Protein AF-A0A4Y3IR30-F1 (afdb_monomer_lite)

pLDDT: mean 90.64, std 13.37, range [33.16, 98.25]

Organism: NCBI:txid1219078

Secondary structure (DSSP, 8-state):
-PPPB-HHHHHHHHHTT----SHHHHHHHHHHHHIIIIIIHHHHHHHHS--TTHHHHHHHHHHHHHHHHHHHHHHTTSHHHHHHHHHHHHHB-SSHHHHHHHHHHHHHHHGGGG--

Foldseek 3Di:
DQAADALVVVLVCLVVVHDDPDPLLNVLSVLLNCLCPVADVVLVVLVPDDDPPSVVVNVVRVVVNVVSLVVLLVSLLDVVNLVSLVVVLVNHDDDPSSVVSVVSSVVSVVVVVVPD

Radius of gyration: 15.04 Å; chains: 1; bounding box: 38×39×37 Å

Sequence (116 aa):
MIKPISIQTYLKSYQQGNSVNSEEEREIAEVIYIWYTEGFSILQNLKSIEISNKEKYLEVQENLVKKYDFTILSLLANKVYQNAFKNILSMLIEDEVKSHLSKLLLLSYSSKNQLQ

Structure (mmCIF, N/CA/C/O backbone):
data_AF-A0A4Y3IR30-F1
#
_entry.id   AF-A0A4Y3IR30-F1
#
loop_
_atom_site.group_PDB
_atom_site.id
_atom_site.type_symbol
_atom_site.label_atom_id
_atom_site.label_alt_id
_atom_site.label_comp_id
_atom_site.label_asym_id
_atom_site.label_entity_id
_atom_site.label_seq_id
_atom_site.pdbx_PDB_ins_code
_atom_site.Cartn_x
_atom_site.Cartn_y
_atom_site.Cartn_z
_atom_site.occupancy
_atom_site.B_iso_or_equiv
_atom_site.auth_seq_id
_atom_site.auth_comp_id
_atom_site.auth_asym_id
_atom_site.auth_atom_id
_atom_site.pdbx_PDB_model_num
ATOM 1 N N . MET A 1 1 ? 19.858 15.908 -6.864 1.00 52.59 1 MET A N 1
ATOM 2 C CA . MET A 1 1 ? 19.124 15.025 -5.931 1.00 52.59 1 MET A CA 1
ATOM 3 C C . MET A 1 1 ? 17.701 15.543 -5.828 1.00 52.59 1 MET A C 1
ATOM 5 O O . MET A 1 1 ? 17.537 16.709 -5.491 1.00 52.59 1 MET A O 1
ATOM 9 N N . ILE A 1 2 ? 16.699 14.736 -6.180 1.00 70.19 2 ILE A N 1
ATOM 10 C CA . ILE A 1 2 ? 15.289 15.097 -5.963 1.00 70.19 2 ILE A CA 1
ATOM 11 C C . ILE A 1 2 ? 15.029 14.981 -4.457 1.00 70.19 2 ILE A C 1
ATOM 13 O O . ILE A 1 2 ? 15.436 14.000 -3.836 1.00 70.19 2 ILE A O 1
ATOM 17 N N . LYS A 1 3 ? 14.431 16.009 -3.851 1.00 84.38 3 LYS A N 1
ATOM 18 C CA . LYS A 1 3 ? 14.102 15.998 -2.423 1.00 84.38 3 LYS A CA 1
ATOM 19 C C . LYS A 1 3 ? 12.931 15.028 -2.195 1.00 84.38 3 LYS A C 1
ATOM 21 O O . LYS A 1 3 ? 11.952 15.152 -2.928 1.00 84.38 3 LYS A O 1
ATOM 26 N N . PRO A 1 4 ? 12.998 14.109 -1.213 1.00 91.12 4 PRO A N 1
ATOM 27 C CA . PRO A 1 4 ? 11.877 13.229 -0.904 1.00 91.12 4 PRO A CA 1
ATOM 28 C C . PRO A 1 4 ? 10.610 14.022 -0.563 1.00 91.12 4 PRO A C 1
ATOM 30 O O . PRO A 1 4 ? 10.686 15.067 0.091 1.00 91.12 4 PRO A O 1
ATOM 33 N N . ILE A 1 5 ? 9.457 13.526 -1.004 1.00 93.94 5 ILE A N 1
ATOM 34 C CA . ILE A 1 5 ? 8.143 14.164 -0.858 1.00 93.94 5 ILE A CA 1
ATOM 35 C C . ILE A 1 5 ? 7.165 13.251 -0.116 1.00 93.94 5 ILE A C 1
ATOM 37 O O . ILE A 1 5 ? 7.386 12.050 0.004 1.00 93.94 5 ILE A O 1
ATOM 41 N N . SER A 1 6 ? 6.068 13.809 0.395 1.00 95.94 6 SER A N 1
ATOM 42 C CA . SER A 1 6 ? 5.010 12.997 1.001 1.00 95.94 6 SER A CA 1
ATOM 43 C C . SER A 1 6 ? 4.251 12.188 -0.053 1.00 95.94 6 SER A C 1
ATOM 45 O O . SER A 1 6 ? 4.197 12.579 -1.225 1.00 95.94 6 SER A O 1
ATOM 47 N N . ILE A 1 7 ? 3.581 11.111 0.369 1.00 95.50 7 ILE A N 1
ATOM 48 C CA . ILE A 1 7 ? 2.743 10.318 -0.540 1.00 95.50 7 ILE A CA 1
ATOM 49 C C . ILE A 1 7 ? 1.649 11.162 -1.204 1.00 95.50 7 ILE A C 1
ATOM 51 O O . ILE A 1 7 ? 1.396 11.006 -2.392 1.00 95.50 7 ILE A O 1
ATOM 55 N N . GLN A 1 8 ? 1.043 12.115 -0.489 1.00 95.06 8 GLN A N 1
ATOM 56 C CA . GLN A 1 8 ? -0.004 12.967 -1.061 1.00 95.06 8 GLN A CA 1
ATOM 57 C C . GLN A 1 8 ? 0.561 13.867 -2.161 1.00 95.06 8 GLN A C 1
ATOM 59 O O . GLN A 1 8 ? -0.095 14.097 -3.173 1.00 95.06 8 GLN A O 1
ATOM 64 N N . THR A 1 9 ? 1.790 14.358 -1.978 1.00 94.31 9 THR A N 1
ATOM 65 C CA . THR A 1 9 ? 2.474 15.180 -2.982 1.00 94.31 9 THR A CA 1
ATOM 66 C C . THR A 1 9 ? 2.804 14.349 -4.221 1.00 94.31 9 THR A C 1
ATOM 68 O O . THR A 1 9 ? 2.552 14.800 -5.337 1.00 94.31 9 THR A O 1
ATOM 71 N N . TYR A 1 10 ? 3.305 13.124 -4.026 1.00 93.25 10 TYR A N 1
ATOM 72 C CA . TYR A 1 10 ? 3.576 12.183 -5.114 1.00 93.25 10 TYR A CA 1
ATOM 73 C C . TYR A 1 10 ? 2.298 11.855 -5.9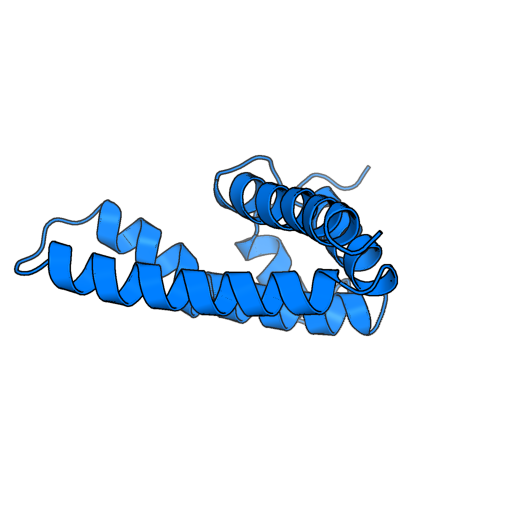00 1.00 93.25 10 TYR A C 1
ATOM 75 O O . TYR A 1 10 ? 2.242 12.064 -7.110 1.00 93.25 10 TYR A O 1
ATOM 83 N N . LEU A 1 11 ? 1.237 11.436 -5.207 1.00 92.38 11 LEU A N 1
ATOM 84 C CA . LEU A 1 11 ? -0.034 11.058 -5.824 1.00 92.38 11 LEU A CA 1
ATOM 85 C C . LEU A 1 11 ? -0.714 12.232 -6.536 1.00 92.38 11 LEU A C 1
ATOM 87 O O . LEU A 1 11 ? -1.292 12.054 -7.604 1.00 92.38 11 LEU A O 1
ATOM 91 N N . LYS A 1 12 ? -0.599 13.452 -6.002 1.00 91.56 12 LYS A N 1
ATOM 92 C CA . LYS A 1 12 ? -1.088 14.656 -6.683 1.00 91.56 12 LYS A CA 1
ATOM 93 C C . LYS A 1 12 ? -0.334 14.919 -7.990 1.00 91.56 12 LYS A C 1
ATOM 95 O O . LYS A 1 12 ? -0.967 15.273 -8.979 1.00 91.56 12 LYS A O 1
ATOM 100 N N . SER A 1 13 ? 0.990 14.742 -8.006 1.00 88.19 13 SER A N 1
ATOM 101 C CA . SER A 1 13 ? 1.794 14.843 -9.235 1.00 88.19 13 SER A CA 1
ATOM 102 C C . SER A 1 13 ? 1.370 13.788 -10.258 1.00 88.19 13 SER A C 1
ATOM 104 O O . SER A 1 13 ? 1.122 14.128 -11.414 1.00 88.19 13 SER A O 1
ATOM 106 N N . TYR A 1 14 ? 1.204 12.539 -9.812 1.00 84.31 14 TYR A N 1
ATOM 107 C CA . TYR A 1 14 ? 0.719 11.428 -10.632 1.00 84.31 14 TYR A CA 1
ATOM 108 C C . TYR A 1 14 ? -0.624 11.750 -11.306 1.00 84.31 14 TYR A C 1
ATOM 110 O O . TYR A 1 14 ? -0.750 11.643 -12.524 1.00 84.31 14 TYR A O 1
ATOM 118 N N . GLN A 1 15 ? -1.613 12.226 -10.542 1.00 85.50 15 GLN A N 1
ATOM 119 C CA . GLN A 1 15 ? -2.935 12.576 -11.080 1.00 85.50 15 GLN A CA 1
ATOM 120 C C . GLN A 1 15 ? -2.899 13.711 -12.111 1.00 85.50 15 GLN A C 1
ATOM 122 O O . GLN A 1 15 ? -3.794 13.819 -12.945 1.00 85.50 15 GLN A O 1
ATOM 127 N N . GLN A 1 16 ? -1.872 14.559 -12.067 1.00 86.00 16 GLN A N 1
ATOM 128 C CA . GLN A 1 16 ? -1.659 15.639 -13.031 1.00 86.00 16 GLN A CA 1
ATOM 129 C C . GLN A 1 16 ? -0.914 15.173 -14.292 1.00 86.00 16 GLN A C 1
ATOM 131 O O . GLN A 1 16 ? -0.592 16.000 -15.141 1.00 86.00 16 GLN A O 1
ATOM 136 N N . GLY A 1 17 ? -0.626 13.872 -14.419 1.00 77.06 17 GLY A N 1
ATOM 137 C CA . GLY A 1 17 ? 0.146 13.306 -15.527 1.00 77.06 17 GLY A CA 1
ATOM 138 C C . GLY A 1 17 ? 1.643 13.613 -15.452 1.00 77.06 17 GLY A C 1
ATOM 139 O O . GLY A 1 17 ? 2.359 13.412 -16.429 1.00 77.06 17 GLY A O 1
ATOM 140 N N . ASN A 1 18 ? 2.125 14.103 -14.307 1.00 70.31 18 ASN A N 1
ATOM 141 C CA . ASN A 1 18 ? 3.522 14.465 -14.103 1.00 70.31 18 ASN A CA 1
ATOM 142 C C . ASN A 1 18 ? 4.286 13.303 -13.449 1.00 70.31 18 ASN A C 1
ATOM 144 O O . ASN A 1 18 ? 3.837 12.759 -12.440 1.00 70.31 18 ASN A O 1
ATOM 148 N N . SER A 1 19 ? 5.489 13.007 -13.957 1.00 62.00 19 SER A N 1
ATOM 149 C CA . SER A 1 19 ? 6.461 12.071 -13.358 1.00 62.00 19 SER A CA 1
ATOM 150 C C . SER A 1 19 ? 6.010 10.613 -13.255 1.00 62.00 19 SER A C 1
ATOM 152 O O . SER A 1 19 ? 5.952 10.052 -12.164 1.00 62.00 19 SER A O 1
ATOM 154 N N . VAL A 1 20 ? 5.769 9.970 -14.395 1.00 64.62 20 VAL A N 1
ATOM 155 C CA . VAL A 1 20 ? 5.683 8.508 -14.464 1.00 64.62 20 VAL A CA 1
ATOM 156 C C . VAL A 1 20 ? 6.629 8.022 -15.555 1.00 64.62 20 VAL A C 1
ATOM 158 O O . VAL A 1 20 ? 6.501 8.427 -16.709 1.00 64.62 20 VAL A O 1
ATOM 161 N N . ASN A 1 21 ? 7.610 7.199 -15.181 1.00 70.31 21 ASN A N 1
ATOM 162 C CA . ASN A 1 21 ? 8.701 6.812 -16.082 1.00 70.31 21 ASN A CA 1
ATOM 163 C C . ASN A 1 21 ? 8.402 5.541 -16.893 1.00 70.31 21 ASN A C 1
ATOM 165 O O . ASN A 1 21 ? 9.110 5.265 -17.860 1.00 70.31 21 ASN A O 1
ATOM 169 N N . SER A 1 22 ? 7.380 4.766 -16.509 1.00 86.31 22 SER A N 1
ATOM 170 C CA . SER A 1 22 ? 6.937 3.563 -17.224 1.00 86.31 22 SER A CA 1
ATOM 171 C C . SER A 1 22 ? 5.452 3.262 -17.001 1.00 86.31 22 SER A C 1
ATOM 173 O O . SER A 1 22 ? 4.824 3.805 -16.092 1.00 86.31 22 SER A O 1
ATOM 175 N N . GLU A 1 23 ? 4.887 2.377 -17.820 1.00 89.56 23 GLU A N 1
ATOM 176 C CA . GLU A 1 23 ? 3.505 1.911 -17.669 1.00 89.56 23 GLU A CA 1
ATOM 177 C C . GLU A 1 23 ? 3.286 1.207 -16.320 1.00 89.56 23 GLU A C 1
ATOM 179 O O . GLU A 1 23 ? 2.319 1.493 -15.625 1.00 89.56 23 GLU A O 1
ATOM 184 N N . GLU A 1 24 ? 4.243 0.403 -15.860 1.00 94.00 24 GLU A N 1
ATOM 185 C CA . GLU A 1 24 ? 4.154 -0.300 -14.576 1.00 94.00 24 GLU A CA 1
ATOM 186 C C . GLU A 1 24 ? 4.239 0.652 -13.379 1.00 94.00 24 GLU A C 1
ATOM 188 O O . GLU A 1 24 ? 3.592 0.423 -12.357 1.00 94.00 24 GLU A O 1
ATOM 193 N N . GLU A 1 25 ? 5.023 1.733 -13.491 1.00 92.31 25 GLU A N 1
ATOM 194 C CA . GLU A 1 25 ? 5.026 2.800 -12.487 1.00 92.31 25 GLU A CA 1
ATOM 195 C C . GLU A 1 25 ? 3.668 3.512 -12.453 1.00 92.31 25 GLU A C 1
ATOM 197 O O . GLU A 1 25 ? 3.182 3.837 -11.371 1.00 92.31 25 GLU A O 1
ATOM 202 N N . ARG A 1 26 ? 3.014 3.677 -13.611 1.00 91.50 26 ARG A N 1
ATOM 203 C CA . ARG A 1 26 ? 1.665 4.250 -13.706 1.00 91.50 26 ARG A CA 1
ATOM 204 C C . ARG A 1 26 ? 0.637 3.377 -13.000 1.00 91.50 26 ARG A C 1
ATOM 206 O O . ARG A 1 26 ? -0.092 3.858 -12.139 1.00 91.50 26 ARG A O 1
ATOM 213 N N . GLU A 1 27 ? 0.594 2.104 -13.367 1.00 93.56 27 GLU A N 1
ATOM 214 C CA . GLU A 1 27 ? -0.383 1.143 -12.860 1.00 93.56 27 GLU A CA 1
ATOM 215 C C . GLU A 1 27 ? -0.230 0.942 -11.354 1.00 93.56 27 GLU A C 1
ATOM 217 O O . GLU A 1 27 ? -1.210 0.954 -10.610 1.00 93.56 27 GLU A O 1
ATOM 222 N N . ILE A 1 28 ? 1.007 0.813 -10.863 1.00 95.44 28 ILE A N 1
ATOM 223 C CA . ILE A 1 28 ? 1.218 0.642 -9.429 1.00 95.44 28 ILE A CA 1
ATOM 224 C C . ILE A 1 28 ? 0.947 1.938 -8.654 1.00 95.44 28 ILE A C 1
ATOM 226 O O . ILE A 1 28 ? 0.438 1.868 -7.536 1.00 95.44 28 ILE A O 1
ATOM 230 N N . ALA A 1 29 ? 1.212 3.115 -9.235 1.00 94.88 29 ALA A N 1
ATOM 231 C CA . ALA A 1 29 ? 0.821 4.394 -8.643 1.00 94.88 29 ALA A CA 1
ATOM 232 C C . ALA A 1 29 ? -0.706 4.540 -8.553 1.00 94.88 29 ALA A C 1
ATOM 234 O O . ALA A 1 29 ? -1.198 5.068 -7.556 1.00 94.88 29 AL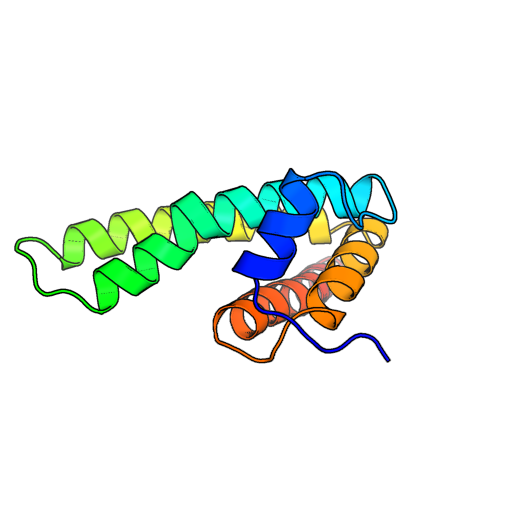A A O 1
ATOM 235 N N . GLU A 1 30 ? -1.460 4.024 -9.527 1.00 94.62 30 GLU A N 1
ATOM 236 C CA . GLU A 1 30 ? -2.925 3.968 -9.476 1.00 94.62 30 GLU A CA 1
ATOM 237 C C . GLU A 1 30 ? -3.426 3.089 -8.324 1.00 94.62 30 GLU A C 1
ATOM 239 O O . GLU A 1 30 ? -4.287 3.499 -7.545 1.00 94.62 30 GLU A O 1
ATOM 244 N N . VAL A 1 31 ? -2.834 1.907 -8.145 1.00 96.38 31 VAL A N 1
ATOM 245 C CA . VAL A 1 31 ? -3.193 1.026 -7.026 1.00 96.38 31 VAL A CA 1
ATOM 246 C C . VAL A 1 31 ? -2.824 1.657 -5.680 1.00 96.38 31 VAL A C 1
ATOM 248 O O . VAL A 1 31 ? -3.626 1.615 -4.746 1.00 96.38 31 VAL A O 1
ATOM 251 N N . ILE A 1 32 ? -1.650 2.291 -5.569 1.00 97.19 32 ILE A N 1
ATOM 252 C CA . ILE A 1 32 ? -1.243 3.022 -4.356 1.00 97.19 32 ILE A CA 1
ATOM 253 C C . ILE A 1 32 ? -2.179 4.206 -4.094 1.00 97.19 32 ILE A C 1
ATOM 255 O O . ILE A 1 32 ? -2.480 4.485 -2.934 1.00 97.19 32 ILE A O 1
ATOM 259 N N . TYR A 1 33 ? -2.653 4.892 -5.139 1.00 96.50 33 TYR A N 1
ATOM 260 C CA . TYR A 1 33 ? -3.617 5.980 -5.006 1.00 96.50 33 TYR A CA 1
ATOM 261 C C . TYR A 1 33 ? -4.880 5.497 -4.293 1.00 96.50 33 TYR A C 1
ATOM 263 O O . TYR A 1 33 ? -5.210 6.038 -3.240 1.00 96.50 33 TYR A O 1
ATOM 271 N N . ILE A 1 34 ? -5.517 4.444 -4.814 1.00 96.88 34 ILE A N 1
ATOM 272 C CA . ILE A 1 34 ? -6.739 3.855 -4.245 1.00 96.88 34 ILE A CA 1
ATOM 273 C C . ILE A 1 34 ? -6.476 3.330 -2.827 1.00 96.88 34 ILE A C 1
ATOM 275 O O . ILE A 1 34 ? -7.206 3.655 -1.890 1.00 96.88 34 ILE A O 1
ATOM 279 N N . TRP A 1 35 ? -5.386 2.577 -2.640 1.00 98.25 35 TRP A N 1
ATOM 280 C CA . TRP A 1 35 ? -4.975 2.079 -1.325 1.00 98.25 35 TRP A CA 1
ATOM 281 C C . TRP A 1 35 ? -4.834 3.212 -0.305 1.00 98.25 35 TRP A C 1
ATOM 283 O O . TRP A 1 35 ? -5.287 3.079 0.832 1.00 98.25 35 TRP A O 1
ATOM 293 N N . TYR A 1 36 ? -4.236 4.338 -0.695 1.00 98.00 36 TYR A N 1
ATOM 294 C CA . TYR A 1 36 ? -4.002 5.458 0.203 1.00 98.00 36 TYR A CA 1
ATOM 295 C C . TYR A 1 36 ? -5.291 6.225 0.519 1.00 98.00 36 TYR A C 1
ATOM 297 O O . TYR A 1 36 ? -5.574 6.488 1.692 1.00 98.00 36 TYR A O 1
ATOM 305 N N . THR A 1 37 ? -6.066 6.600 -0.501 1.00 96.69 37 THR A N 1
ATOM 306 C CA . THR A 1 37 ? -7.235 7.481 -0.351 1.00 96.69 37 THR A CA 1
ATOM 307 C C . THR A 1 37 ? -8.444 6.768 0.239 1.00 96.69 37 THR A C 1
ATOM 309 O O . THR A 1 37 ? -9.135 7.352 1.069 1.00 96.69 37 THR A O 1
ATOM 312 N N . GLU A 1 38 ? -8.677 5.509 -0.127 1.00 96.69 38 GLU A N 1
ATOM 313 C CA . GLU A 1 38 ? -9.847 4.742 0.319 1.00 96.69 38 GLU A CA 1
ATOM 314 C C . GLU A 1 38 ? -9.532 3.786 1.474 1.00 96.69 38 GLU A C 1
ATOM 316 O O . GLU A 1 38 ? -10.428 3.346 2.192 1.00 96.69 38 GLU A O 1
ATOM 321 N N . GLY A 1 39 ? -8.257 3.446 1.659 1.00 97.12 39 GLY A N 1
ATOM 322 C CA . GLY A 1 39 ? -7.798 2.484 2.654 1.00 97.12 39 GLY A CA 1
ATOM 323 C C . GLY A 1 39 ? -7.046 3.149 3.804 1.00 97.12 39 GLY A C 1
ATOM 324 O O . GLY A 1 39 ? -7.576 3.387 4.893 1.00 97.12 39 GLY A O 1
ATOM 325 N N . PHE A 1 40 ? -5.763 3.393 3.566 1.00 97.69 40 PHE A N 1
ATOM 326 C CA . PHE A 1 40 ? -4.778 3.681 4.597 1.00 97.69 40 PHE A CA 1
ATOM 327 C C . PHE A 1 40 ? -5.040 5.003 5.323 1.00 97.69 40 PHE A C 1
ATOM 329 O O . PHE A 1 40 ? -5.032 5.035 6.551 1.00 97.69 40 PHE A O 1
ATOM 336 N N . SER A 1 41 ? -5.311 6.091 4.595 1.00 97.19 41 SER A N 1
ATOM 337 C CA . SER A 1 41 ? -5.549 7.403 5.217 1.00 97.19 41 SER A CA 1
ATOM 338 C C . SER A 1 41 ? -6.802 7.407 6.099 1.00 97.19 41 SER A C 1
ATOM 340 O O . SER A 1 41 ? -6.768 7.923 7.215 1.00 97.19 41 SER A O 1
ATOM 342 N N . ILE A 1 42 ? -7.880 6.756 5.649 1.00 97.00 42 ILE A N 1
ATOM 343 C CA . ILE A 1 42 ? -9.114 6.591 6.425 1.00 97.00 42 ILE A CA 1
ATOM 344 C C . ILE A 1 42 ? -8.846 5.759 7.681 1.00 97.00 42 ILE A C 1
ATOM 346 O O . ILE A 1 42 ? -9.298 6.138 8.758 1.00 97.00 42 ILE A O 1
ATOM 350 N N . LEU A 1 43 ? -8.069 4.675 7.580 1.00 97.44 43 LEU A N 1
ATOM 351 C CA . LEU A 1 43 ? -7.694 3.867 8.743 1.00 97.44 43 LEU A CA 1
ATOM 352 C C . LEU A 1 43 ? -6.939 4.694 9.791 1.00 97.44 43 LEU A C 1
ATOM 354 O O . LEU A 1 43 ? -7.251 4.610 10.978 1.00 97.44 43 LEU A O 1
ATOM 358 N N . GLN A 1 44 ? -5.973 5.512 9.366 1.00 96.06 44 GLN A N 1
ATOM 359 C CA . GLN A 1 44 ? -5.219 6.371 10.283 1.00 96.06 44 GLN A CA 1
ATOM 360 C C . GLN A 1 44 ? -6.109 7.428 10.944 1.00 96.06 44 GLN A C 1
ATOM 362 O O . GLN A 1 44 ? -6.023 7.646 12.153 1.00 96.06 44 GLN A O 1
ATOM 367 N N . ASN A 1 45 ? -7.030 8.021 10.184 1.00 95.50 45 ASN A N 1
ATOM 368 C CA . ASN A 1 45 ? -8.003 8.965 10.728 1.00 95.50 45 ASN A CA 1
ATOM 369 C C . ASN A 1 45 ? -8.957 8.291 11.725 1.00 95.50 45 ASN A C 1
ATOM 371 O O . ASN A 1 45 ? -9.207 8.829 12.798 1.00 95.50 45 ASN A O 1
ATOM 375 N N . LEU A 1 46 ? -9.456 7.087 11.425 1.00 95.94 46 LEU A N 1
ATOM 376 C CA . LEU A 1 46 ? -10.305 6.331 12.350 1.00 95.94 46 LEU A CA 1
ATOM 377 C C . LEU A 1 46 ? -9.574 6.011 13.657 1.00 95.94 46 LEU A C 1
ATOM 379 O O . LEU A 1 46 ? -10.173 6.088 14.729 1.00 95.94 46 LEU A O 1
ATOM 383 N N . LYS A 1 47 ? -8.276 5.688 13.597 1.00 95.06 47 LYS A N 1
ATOM 384 C CA . LYS A 1 47 ? -7.457 5.446 14.794 1.00 95.06 47 LYS A CA 1
ATOM 385 C C . LYS A 1 47 ? -7.343 6.687 15.683 1.00 95.06 47 LYS A C 1
ATOM 387 O O . LYS A 1 47 ? -7.347 6.520 16.903 1.00 95.06 47 LYS A O 1
ATOM 392 N N . SER A 1 48 ? -7.307 7.894 15.118 1.00 93.88 48 SER A N 1
ATOM 393 C CA . SER A 1 48 ? -7.085 9.142 15.865 1.00 93.88 48 SER A CA 1
ATOM 394 C C . SER A 1 48 ? -8.347 9.808 16.426 1.00 93.88 48 SER A C 1
ATOM 396 O O . SER A 1 48 ? -8.229 10.636 17.325 1.00 93.88 48 SER A O 1
ATOM 398 N N . ILE A 1 49 ? -9.544 9.447 15.952 1.00 94.06 49 ILE A N 1
ATOM 399 C CA . ILE A 1 49 ? -10.812 10.039 16.419 1.00 94.06 49 ILE A CA 1
ATOM 400 C C . ILE A 1 49 ? -11.548 9.144 17.423 1.00 94.06 49 ILE A C 1
ATOM 402 O O . ILE A 1 49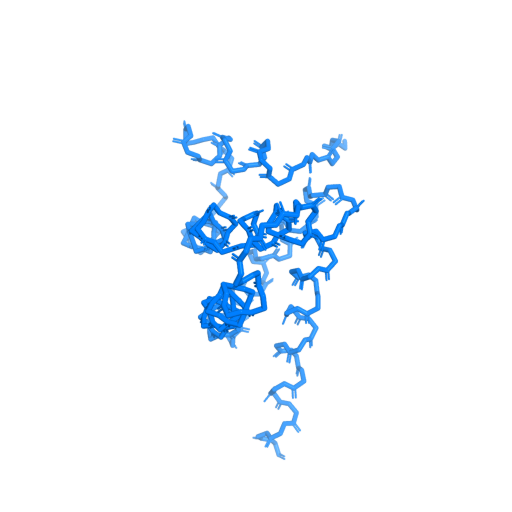 ? -11.450 7.919 17.364 1.00 94.06 49 ILE A O 1
ATOM 406 N N . GLU A 1 50 ? -12.336 9.732 18.322 1.00 94.25 50 GLU A N 1
ATOM 407 C CA . GLU A 1 50 ? -13.245 8.996 19.211 1.00 94.25 50 GLU A CA 1
ATOM 408 C C . GLU A 1 50 ? -14.672 9.014 18.654 1.00 94.25 50 GLU A C 1
ATOM 410 O O . GLU A 1 50 ? -15.263 10.075 18.468 1.00 94.25 50 GLU A O 1
ATOM 415 N N . ILE A 1 51 ? -15.225 7.830 18.372 1.00 93.50 51 ILE A N 1
ATOM 416 C CA . ILE A 1 51 ? -16.585 7.651 17.847 1.00 93.50 51 ILE A CA 1
ATOM 417 C C . ILE A 1 51 ? -17.226 6.385 18.428 1.00 93.50 51 ILE A C 1
ATOM 419 O O . ILE A 1 51 ? -16.538 5.427 18.789 1.00 93.50 51 ILE A O 1
ATOM 423 N N . SER A 1 52 ? -18.557 6.340 18.475 1.00 95.75 52 SER A N 1
ATOM 424 C CA . SER A 1 52 ? -19.294 5.119 18.822 1.00 95.75 52 SER A CA 1
ATOM 425 C C . SER A 1 52 ? -19.057 4.015 17.783 1.00 95.75 52 SER A C 1
ATOM 427 O O . SER A 1 52 ? -18.948 4.293 16.590 1.00 95.75 52 SER A O 1
ATOM 429 N N . ASN A 1 53 ? -19.014 2.752 18.222 1.00 93.56 53 ASN A N 1
ATOM 430 C CA . ASN A 1 53 ? -18.752 1.576 17.374 1.00 93.56 53 ASN A CA 1
ATOM 431 C C . ASN A 1 53 ? -17.398 1.595 16.632 1.00 93.56 53 ASN A C 1
ATOM 433 O O . ASN A 1 53 ? -17.241 0.896 15.630 1.00 93.56 53 ASN A O 1
ATOM 437 N N . LYS A 1 54 ? -16.415 2.370 17.118 1.00 94.69 54 LYS A N 1
ATOM 438 C CA . LYS A 1 54 ? -15.086 2.524 16.502 1.00 94.69 54 LYS A CA 1
ATOM 439 C C . LYS A 1 54 ? -14.419 1.194 16.149 1.00 94.69 54 LYS A C 1
ATOM 441 O O . LYS A 1 54 ? -13.904 1.065 15.047 1.00 94.69 54 LYS A O 1
ATOM 446 N N . GLU A 1 55 ? -14.467 0.207 17.039 1.00 95.75 55 GLU A N 1
ATOM 447 C CA . GLU A 1 55 ? -13.849 -1.111 16.827 1.00 95.75 55 GLU A CA 1
ATOM 448 C C . GLU A 1 55 ? -14.384 -1.813 15.572 1.00 95.75 55 GLU A C 1
ATOM 450 O O . GLU A 1 55 ? -13.605 -2.303 14.760 1.00 95.75 55 GLU A O 1
ATOM 455 N N . LYS A 1 56 ? -15.703 -1.772 15.350 1.00 96.19 56 LYS A N 1
ATOM 456 C CA . LYS A 1 56 ? -16.333 -2.361 14.161 1.00 96.19 56 LYS A CA 1
ATOM 457 C C . LYS A 1 56 ? -15.909 -1.644 12.877 1.00 96.19 56 LYS A C 1
ATOM 459 O O . LYS A 1 56 ? -15.692 -2.285 11.852 1.00 96.19 56 LYS A O 1
ATOM 464 N N . TYR A 1 57 ? -15.792 -0.316 12.914 1.00 96.56 57 TYR A N 1
ATOM 465 C CA . TYR A 1 57 ? -15.316 0.451 11.759 1.00 96.56 57 TYR A CA 1
ATOM 466 C C . TYR A 1 57 ? -13.832 0.205 11.479 1.00 96.56 57 TYR A C 1
ATOM 468 O O . TYR A 1 57 ? -13.456 0.065 10.318 1.00 96.56 57 TYR A O 1
ATOM 476 N N . LEU A 1 58 ? -13.007 0.106 12.527 1.00 97.62 58 LEU A N 1
ATOM 477 C CA . LEU A 1 58 ? -11.599 -0.259 12.402 1.00 97.62 58 LEU A CA 1
ATOM 478 C C . LEU A 1 58 ? -11.450 -1.636 11.759 1.00 97.62 58 LEU A C 1
ATOM 480 O O . LEU A 1 58 ? -10.707 -1.752 10.795 1.00 97.62 58 LEU A O 1
ATOM 484 N N . GLU A 1 59 ? -12.202 -2.641 12.208 1.00 97.56 59 GLU A N 1
ATOM 485 C CA . GLU A 1 59 ? -12.154 -3.987 11.625 1.00 97.56 59 GLU A CA 1
ATOM 486 C C . GLU A 1 59 ? -12.475 -3.975 10.121 1.00 97.56 59 GLU A C 1
ATOM 488 O O . GLU A 1 59 ? -11.741 -4.551 9.311 1.00 97.56 59 GLU A O 1
ATOM 493 N N . VAL A 1 60 ? -13.552 -3.289 9.722 1.00 96.75 60 VAL A N 1
ATOM 494 C CA . VAL A 1 60 ? -13.929 -3.157 8.306 1.00 96.75 60 VAL A CA 1
ATOM 495 C C . VAL A 1 60 ? -12.818 -2.474 7.509 1.00 96.75 60 VAL A C 1
ATOM 497 O O . VAL A 1 60 ? -12.440 -2.961 6.440 1.00 96.75 60 VAL A O 1
ATOM 500 N N . GLN A 1 61 ? -12.266 -1.383 8.037 1.00 97.31 61 GLN A N 1
ATOM 501 C CA . GLN A 1 61 ? -11.244 -0.608 7.347 1.00 97.31 61 GLN A CA 1
ATOM 502 C C . GLN A 1 61 ? -9.904 -1.352 7.260 1.00 97.31 61 GLN A C 1
ATOM 504 O O . GLN A 1 61 ? -9.250 -1.331 6.220 1.00 97.31 61 GLN A O 1
ATOM 509 N N . GLU A 1 62 ? -9.501 -2.061 8.313 1.00 97.94 62 GLU A N 1
ATOM 510 C CA . GLU A 1 62 ? -8.313 -2.916 8.312 1.00 97.94 62 GLU A CA 1
ATOM 511 C C . GLU A 1 62 ? -8.443 -4.047 7.294 1.00 97.94 62 GLU A C 1
ATOM 513 O O . GLU A 1 62 ? -7.491 -4.342 6.573 1.00 97.94 62 GLU A O 1
ATOM 518 N N . ASN A 1 63 ? -9.624 -4.662 7.186 1.00 97.50 63 ASN A N 1
ATOM 519 C CA . ASN A 1 63 ? -9.884 -5.686 6.179 1.00 97.50 63 ASN A CA 1
ATOM 520 C C . ASN A 1 63 ? -9.841 -5.122 4.751 1.00 97.50 63 ASN A C 1
ATOM 522 O O . ASN A 1 63 ? -9.358 -5.806 3.847 1.00 97.50 63 ASN A O 1
ATOM 526 N N . LEU A 1 64 ? -10.295 -3.883 4.537 1.00 96.88 64 LEU A N 1
ATOM 527 C CA . LEU A 1 64 ? -10.166 -3.203 3.246 1.00 96.88 64 LEU A CA 1
ATOM 528 C C . LEU A 1 64 ? -8.694 -2.932 2.896 1.00 96.88 64 LEU A C 1
ATOM 530 O O . LEU A 1 64 ? -8.250 -3.308 1.812 1.00 96.88 64 LEU A O 1
ATOM 534 N N . VAL A 1 65 ? -7.916 -2.371 3.829 1.00 97.94 65 VAL A N 1
ATOM 535 C CA . VAL A 1 65 ? -6.473 -2.135 3.638 1.00 97.94 65 VAL A CA 1
ATOM 536 C C . VAL A 1 65 ? -5.742 -3.442 3.334 1.00 97.94 65 VAL A C 1
ATOM 538 O O . VAL A 1 65 ? -4.985 -3.494 2.371 1.00 97.94 65 VAL A O 1
ATOM 541 N N . LYS A 1 66 ? -6.033 -4.530 4.062 1.00 97.50 66 LYS A N 1
ATOM 542 C CA . LYS A 1 66 ? -5.448 -5.857 3.794 1.00 97.50 66 LYS A CA 1
ATOM 543 C C . LYS A 1 66 ? -5.737 -6.354 2.372 1.00 97.50 66 LYS A C 1
ATOM 545 O O . LYS A 1 66 ? -4.858 -6.936 1.744 1.00 97.50 66 LYS A O 1
ATOM 550 N N . LYS A 1 67 ? -6.942 -6.134 1.832 1.00 96.81 67 LYS A N 1
ATOM 551 C CA . LYS A 1 67 ? -7.273 -6.515 0.442 1.00 96.81 67 LYS A CA 1
ATOM 552 C C . LYS A 1 67 ? -6.450 -5.731 -0.582 1.00 96.81 67 LYS A C 1
ATOM 554 O O . LYS A 1 67 ? -5.958 -6.312 -1.551 1.00 96.81 67 LYS A O 1
ATOM 559 N N . TYR A 1 68 ? -6.268 -4.434 -0.357 1.00 97.56 68 TYR A N 1
ATOM 560 C CA . TYR A 1 68 ? -5.400 -3.616 -1.199 1.00 97.56 68 TYR A CA 1
ATOM 561 C C . TYR A 1 68 ? -3.923 -4.020 -1.060 1.00 97.56 68 TYR A C 1
ATOM 563 O O . TYR A 1 68 ? -3.243 -4.160 -2.074 1.00 97.56 68 TYR A O 1
ATOM 571 N N . ASP A 1 69 ? -3.452 -4.333 0.151 1.00 97.94 69 ASP A N 1
ATOM 572 C CA . ASP A 1 69 ? -2.108 -4.874 0.385 1.00 97.94 69 ASP A CA 1
ATOM 573 C C . ASP A 1 69 ? -1.875 -6.169 -0.419 1.00 97.94 69 ASP A C 1
ATOM 575 O O . ASP A 1 69 ? -0.842 -6.308 -1.073 1.00 97.94 69 ASP A O 1
ATOM 579 N N . PHE A 1 70 ? -2.844 -7.096 -0.451 1.00 96.94 70 PHE A N 1
ATOM 580 C CA . PHE A 1 70 ? -2.762 -8.306 -1.284 1.00 96.94 70 PHE A CA 1
ATOM 581 C C . PHE A 1 70 ? -2.700 -8.003 -2.784 1.00 96.94 70 PHE A C 1
ATOM 583 O O . PHE A 1 70 ? -1.983 -8.685 -3.520 1.00 96.94 70 PHE A O 1
ATOM 590 N N . THR A 1 71 ? -3.420 -6.980 -3.243 1.00 96.56 71 THR A N 1
ATOM 591 C CA . THR A 1 71 ? -3.381 -6.545 -4.647 1.00 96.56 71 THR A CA 1
ATOM 592 C C . THR A 1 71 ? -1.989 -6.021 -5.003 1.00 96.56 71 THR A C 1
ATOM 594 O O . THR A 1 71 ? -1.401 -6.455 -5.994 1.00 96.56 71 THR A O 1
ATOM 597 N N . ILE A 1 72 ? -1.409 -5.174 -4.145 1.00 97.81 72 ILE A N 1
ATOM 598 C CA . ILE A 1 72 ? -0.036 -4.676 -4.304 1.00 97.81 72 ILE A CA 1
ATOM 599 C C . ILE A 1 72 ? 0.957 -5.845 -4.297 1.00 97.81 72 ILE A C 1
ATOM 601 O O . ILE A 1 72 ? 1.783 -5.953 -5.199 1.00 97.81 72 ILE A O 1
ATOM 605 N N . LEU A 1 73 ? 0.859 -6.766 -3.333 1.00 97.19 73 LEU A N 1
ATOM 606 C CA . LEU A 1 73 ? 1.732 -7.945 -3.263 1.00 97.19 73 LEU A CA 1
ATOM 607 C C . LEU A 1 73 ? 1.651 -8.818 -4.522 1.00 97.19 73 LEU A C 1
ATOM 609 O O . LEU A 1 73 ? 2.674 -9.340 -4.965 1.00 97.19 73 LEU A O 1
ATOM 613 N N . SER A 1 74 ? 0.461 -8.948 -5.113 1.00 95.50 74 SER A N 1
ATOM 614 C CA . SER A 1 74 ? 0.253 -9.708 -6.349 1.00 95.50 74 SER A CA 1
ATOM 615 C C . SER A 1 74 ? 0.982 -9.069 -7.534 1.00 95.50 74 SER A C 1
ATOM 617 O O . SER A 1 74 ? 1.671 -9.773 -8.271 1.00 95.50 74 SER A O 1
ATOM 619 N N . LEU A 1 75 ? 0.926 -7.738 -7.676 1.00 95.62 75 LEU A N 1
ATOM 620 C CA . LEU A 1 75 ? 1.722 -7.012 -8.679 1.00 95.62 75 LEU A CA 1
ATOM 621 C C . LEU A 1 75 ? 3.225 -7.193 -8.433 1.00 95.62 75 LEU A C 1
ATOM 623 O O . LEU A 1 75 ? 3.992 -7.497 -9.349 1.00 95.62 75 LEU A O 1
ATOM 627 N N . LEU A 1 76 ? 3.648 -7.094 -7.170 1.00 96.69 76 LEU A N 1
ATOM 628 C CA . LEU A 1 76 ? 5.044 -7.249 -6.759 1.00 96.69 76 LEU A CA 1
ATOM 629 C C . LEU A 1 76 ? 5.593 -8.677 -6.919 1.00 96.69 76 LEU A C 1
ATOM 631 O O . LEU A 1 76 ? 6.793 -8.883 -6.728 1.00 96.69 76 LEU A O 1
ATOM 635 N N . ALA A 1 77 ? 4.791 -9.668 -7.318 1.00 93.12 77 ALA A N 1
ATOM 636 C CA . ALA A 1 77 ? 5.320 -10.962 -7.754 1.00 93.12 77 ALA A CA 1
ATOM 637 C C . ALA A 1 77 ? 6.220 -10.811 -9.002 1.00 93.12 77 ALA A C 1
ATOM 639 O O . ALA A 1 77 ? 7.225 -11.521 -9.158 1.00 93.12 77 ALA A O 1
ATOM 640 N N . ASN A 1 78 ? 5.922 -9.829 -9.858 1.00 93.88 78 ASN A N 1
ATOM 641 C CA . ASN A 1 78 ? 6.687 -9.513 -11.056 1.00 93.88 78 ASN A CA 1
ATOM 642 C C . ASN A 1 78 ? 7.816 -8.503 -10.754 1.00 93.88 78 ASN A C 1
ATOM 644 O O . ASN A 1 78 ? 7.621 -7.456 -10.140 1.00 93.88 78 ASN A O 1
ATOM 648 N N . LYS A 1 79 ? 9.036 -8.819 -11.213 1.00 94.62 79 LYS A N 1
ATOM 649 C CA . LYS A 1 79 ? 10.253 -8.025 -10.964 1.00 94.62 79 LYS A CA 1
ATOM 650 C C . LYS A 1 79 ? 10.194 -6.614 -11.568 1.00 94.62 79 LYS A C 1
ATOM 652 O O . LYS A 1 79 ? 10.811 -5.708 -11.013 1.00 94.62 79 LYS A O 1
ATOM 657 N N . VAL A 1 80 ? 9.472 -6.420 -12.673 1.00 95.56 80 VAL A N 1
ATOM 658 C CA . VAL A 1 80 ? 9.308 -5.097 -13.299 1.00 95.56 80 VAL A CA 1
ATOM 659 C C . VAL A 1 80 ? 8.528 -4.175 -12.362 1.00 95.56 80 VAL A C 1
ATOM 661 O O . VAL A 1 80 ? 9.025 -3.106 -12.013 1.00 95.56 80 VAL A O 1
ATOM 664 N N . TYR A 1 81 ? 7.404 -4.649 -11.817 1.00 96.25 81 TYR A N 1
ATOM 665 C CA . TYR A 1 81 ? 6.642 -3.918 -10.801 1.00 96.25 81 TYR A CA 1
ATOM 666 C C . TYR A 1 81 ? 7.427 -3.722 -9.502 1.00 96.25 81 TYR A C 1
ATOM 668 O O . TYR A 1 81 ? 7.325 -2.663 -8.898 1.00 96.25 81 TYR A O 1
ATOM 676 N N . GLN A 1 82 ? 8.270 -4.676 -9.083 1.00 96.62 82 GLN A N 1
ATOM 677 C CA . GLN A 1 82 ? 9.165 -4.456 -7.933 1.00 96.62 82 GLN A CA 1
ATOM 678 C C . GLN A 1 82 ? 10.113 -3.271 -8.159 1.00 96.62 82 GLN A C 1
ATOM 680 O O . GLN A 1 82 ? 10.353 -2.490 -7.239 1.00 96.62 82 GLN A O 1
ATOM 685 N N . ASN A 1 83 ? 10.671 -3.136 -9.364 1.00 95.56 83 ASN A N 1
ATOM 686 C CA . ASN A 1 83 ? 11.552 -2.020 -9.701 1.00 95.56 83 ASN A CA 1
ATOM 687 C C . ASN A 1 83 ? 10.779 -0.699 -9.788 1.00 95.56 83 ASN A C 1
ATOM 689 O O . ASN A 1 83 ? 11.223 0.288 -9.206 1.00 95.56 83 ASN A O 1
ATOM 693 N N . ALA A 1 84 ? 9.610 -0.695 -10.431 1.00 95.31 84 ALA A N 1
ATOM 694 C CA . ALA A 1 84 ? 8.728 0.470 -10.469 1.00 95.31 84 ALA A CA 1
ATOM 695 C C . ALA A 1 84 ? 8.352 0.929 -9.049 1.00 95.31 84 ALA A C 1
ATOM 697 O O . ALA A 1 84 ? 8.540 2.087 -8.688 1.00 95.31 84 ALA A O 1
ATOM 698 N N . PHE A 1 85 ? 7.949 -0.002 -8.183 1.00 96.75 85 PHE A N 1
ATOM 699 C CA . PHE A 1 85 ? 7.615 0.282 -6.789 1.00 96.75 85 PHE A CA 1
ATOM 700 C C . PHE A 1 85 ? 8.798 0.845 -5.994 1.00 96.75 85 PHE A C 1
ATOM 702 O O . PHE A 1 85 ? 8.631 1.779 -5.214 1.00 96.75 85 PHE A O 1
ATOM 709 N N . LYS A 1 86 ? 10.018 0.327 -6.206 1.00 96.19 86 LYS A N 1
ATOM 710 C CA . LYS A 1 86 ? 11.239 0.897 -5.603 1.00 96.19 86 LYS A CA 1
ATOM 711 C C . LYS A 1 86 ? 11.477 2.336 -6.033 1.00 96.19 86 LYS A C 1
ATOM 713 O O . LYS A 1 86 ? 11.872 3.141 -5.191 1.00 96.19 86 LYS A O 1
ATOM 718 N N . ASN A 1 87 ? 11.251 2.655 -7.307 1.00 93.69 87 ASN A N 1
ATOM 719 C CA . ASN A 1 87 ? 11.398 4.021 -7.803 1.00 93.69 87 ASN A CA 1
ATOM 720 C C . ASN A 1 87 ? 10.440 4.949 -7.054 1.00 93.69 87 ASN A C 1
ATOM 722 O O . ASN A 1 87 ? 10.889 5.962 -6.520 1.00 93.69 87 ASN A O 1
ATOM 726 N N . ILE A 1 88 ? 9.174 4.547 -6.897 1.00 94.12 88 ILE A N 1
ATOM 727 C CA . ILE A 1 88 ? 8.190 5.296 -6.104 1.00 94.12 88 ILE A CA 1
ATOM 728 C C . ILE A 1 88 ? 8.680 5.474 -4.665 1.00 94.12 88 ILE A C 1
ATOM 730 O O . ILE A 1 88 ? 8.816 6.605 -4.205 1.00 94.12 88 ILE A O 1
ATOM 734 N N . LEU A 1 89 ? 9.033 4.385 -3.970 1.00 96.25 89 LEU A N 1
ATOM 735 C CA . LEU A 1 89 ? 9.532 4.441 -2.589 1.00 96.25 89 LEU A CA 1
ATOM 736 C C . LEU A 1 89 ? 10.752 5.359 -2.433 1.00 96.25 89 LEU A C 1
ATOM 738 O O . LEU A 1 89 ? 10.887 6.023 -1.407 1.00 96.25 89 LEU A O 1
ATOM 742 N N . SER A 1 90 ? 11.635 5.422 -3.433 1.00 94.62 90 SER A N 1
ATOM 743 C CA . SER A 1 90 ? 12.828 6.276 -3.396 1.00 94.62 90 SER A CA 1
ATOM 744 C C . SER A 1 90 ? 12.500 7.774 -3.408 1.00 94.62 90 SER A C 1
ATOM 746 O O . SER A 1 90 ? 13.278 8.575 -2.891 1.00 94.62 90 SER A O 1
ATOM 748 N N . MET A 1 91 ? 11.337 8.149 -3.952 1.00 93.25 91 MET A N 1
ATOM 749 C CA . MET A 1 91 ? 10.845 9.528 -3.971 1.00 93.25 91 MET A CA 1
ATOM 750 C C . MET A 1 91 ? 10.122 9.911 -2.678 1.00 93.25 91 MET A C 1
ATOM 752 O O . MET A 1 91 ? 9.909 11.098 -2.434 1.00 93.25 91 MET A O 1
ATOM 756 N N . LEU A 1 92 ? 9.739 8.937 -1.849 1.00 95.62 92 LEU A N 1
ATOM 757 C CA . LEU A 1 92 ? 8.951 9.189 -0.650 1.00 95.62 92 LEU A CA 1
ATOM 758 C C . LEU A 1 92 ? 9.828 9.533 0.561 1.00 95.62 92 LEU A C 1
ATOM 760 O O . LEU A 1 92 ? 10.886 8.935 0.804 1.00 95.62 92 LEU A O 1
ATOM 764 N N . ILE A 1 93 ? 9.354 10.497 1.349 1.00 96.62 93 ILE A N 1
ATOM 765 C CA . ILE A 1 93 ? 9.875 10.783 2.686 1.00 96.62 93 ILE A CA 1
ATOM 766 C C . ILE A 1 93 ? 9.641 9.585 3.614 1.00 96.62 93 ILE A C 1
ATOM 768 O O . ILE A 1 93 ? 8.712 8.806 3.419 1.00 96.62 93 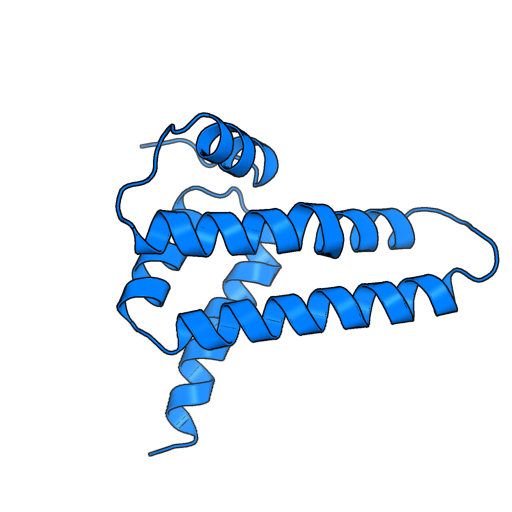ILE A O 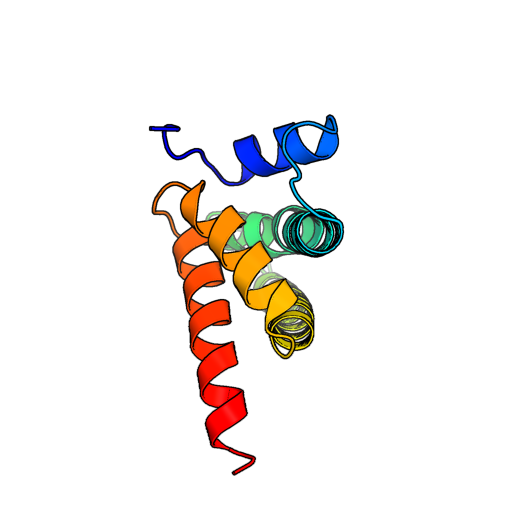1
ATOM 772 N N . GLU A 1 94 ? 10.508 9.420 4.609 1.00 95.69 94 GLU A N 1
ATOM 773 C CA . GLU A 1 94 ? 10.343 8.374 5.614 1.00 95.69 94 GLU A CA 1
ATOM 774 C C . GLU A 1 94 ? 9.205 8.724 6.578 1.00 95.69 94 GLU A C 1
ATOM 776 O O . GLU A 1 94 ? 9.319 9.652 7.378 1.00 95.69 94 GLU A O 1
ATOM 781 N N . ASP A 1 95 ? 8.102 7.988 6.470 1.00 95.19 95 ASP A N 1
ATOM 782 C CA . ASP A 1 95 ? 6.914 8.091 7.314 1.00 95.19 95 ASP A CA 1
ATOM 783 C C . ASP A 1 95 ? 6.215 6.721 7.440 1.00 95.19 95 ASP A C 1
ATOM 785 O O . ASP A 1 95 ? 6.716 5.695 6.964 1.00 95.19 95 ASP A O 1
ATOM 789 N N . GLU A 1 96 ? 5.055 6.680 8.104 1.00 95.69 96 GLU A N 1
ATOM 790 C CA . GLU A 1 96 ? 4.290 5.439 8.288 1.00 95.69 96 GLU A CA 1
ATOM 791 C C . GLU A 1 96 ? 3.829 4.831 6.953 1.00 95.69 96 GLU A C 1
ATOM 793 O O . GLU A 1 96 ? 3.799 3.608 6.807 1.00 95.69 96 GLU A O 1
ATOM 798 N N . VAL A 1 97 ? 3.530 5.670 5.956 1.00 97.06 97 VAL A N 1
ATOM 799 C CA . VAL A 1 97 ? 3.089 5.232 4.628 1.00 97.06 97 VAL A CA 1
ATOM 800 C C . VAL A 1 97 ? 4.230 4.518 3.919 1.00 97.06 97 VAL A C 1
ATOM 802 O O . VAL A 1 97 ? 4.082 3.365 3.508 1.00 97.06 97 VAL A O 1
ATOM 805 N N . LYS A 1 98 ? 5.393 5.169 3.810 1.00 97.75 98 LYS A N 1
ATOM 806 C CA . LYS A 1 98 ? 6.574 4.563 3.194 1.00 97.75 98 LYS A CA 1
ATOM 807 C C . LYS A 1 98 ? 7.031 3.333 3.967 1.00 97.75 98 LYS A C 1
ATOM 809 O O . LYS A 1 98 ? 7.410 2.343 3.341 1.00 97.75 98 LYS A O 1
ATOM 814 N N . SER A 1 99 ? 6.945 3.354 5.297 1.00 98.06 99 SER A N 1
ATOM 815 C CA . SER A 1 99 ? 7.252 2.195 6.139 1.00 98.06 99 SER A CA 1
ATOM 816 C C . SER A 1 99 ? 6.348 1.002 5.814 1.00 98.06 99 SER A C 1
ATOM 818 O O . SER A 1 99 ? 6.840 -0.117 5.666 1.00 98.06 99 SER A O 1
ATOM 820 N N . HIS A 1 100 ? 5.035 1.217 5.671 1.00 98.12 100 HIS A N 1
ATOM 821 C CA . HIS A 1 100 ? 4.082 0.159 5.315 1.00 98.12 100 HIS A CA 1
ATOM 822 C C . HIS A 1 100 ? 4.339 -0.386 3.908 1.00 98.12 100 HIS A C 1
ATOM 824 O O . HIS A 1 100 ? 4.501 -1.592 3.732 1.00 98.12 100 HIS A O 1
ATOM 830 N N . LEU A 1 101 ? 4.478 0.497 2.917 1.00 98.19 101 LEU A N 1
ATOM 831 C CA . LEU A 1 101 ? 4.765 0.101 1.537 1.00 98.19 101 LEU A CA 1
ATOM 832 C C . LEU A 1 101 ? 6.113 -0.640 1.430 1.00 98.19 101 LEU A C 1
ATOM 834 O O . LEU A 1 101 ? 6.206 -1.674 0.771 1.00 98.19 101 LEU A O 1
ATOM 838 N N . SER A 1 102 ? 7.147 -0.192 2.146 1.00 98.00 102 SER A N 1
ATOM 839 C CA . SER A 1 102 ? 8.450 -0.871 2.184 1.00 98.00 102 SER A CA 1
ATOM 840 C C . SER A 1 102 ? 8.350 -2.280 2.773 1.00 98.00 102 SER A C 1
ATOM 842 O O . SER A 1 102 ? 8.999 -3.197 2.268 1.00 98.00 102 SER A O 1
ATOM 844 N N . LYS A 1 103 ? 7.499 -2.496 3.788 1.00 97.69 103 LYS A N 1
ATOM 845 C CA . LYS A 1 103 ? 7.216 -3.843 4.314 1.00 97.69 103 LYS A CA 1
ATOM 846 C C . LYS A 1 103 ? 6.566 -4.737 3.261 1.00 97.69 103 LYS A C 1
ATOM 848 O O . LYS A 1 103 ? 6.976 -5.887 3.141 1.00 97.69 103 LYS A O 1
ATOM 853 N N . LEU A 1 104 ? 5.620 -4.228 2.468 1.00 97.62 104 LEU A N 1
ATOM 854 C CA . LEU A 1 104 ? 5.020 -4.996 1.366 1.00 97.62 104 LEU A CA 1
ATOM 855 C C . LE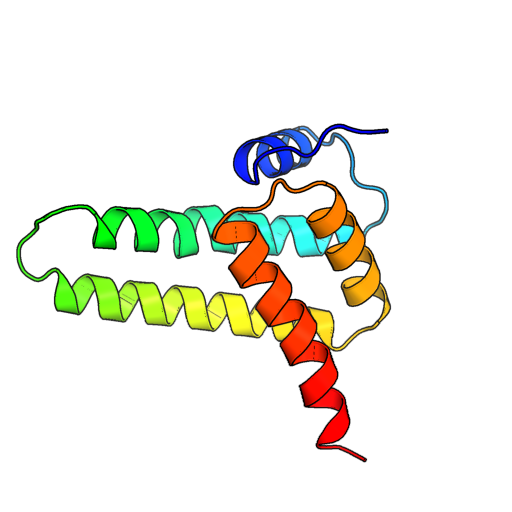U A 1 104 ? 6.070 -5.407 0.327 1.00 97.62 104 LEU A C 1
ATOM 857 O O . LEU A 1 104 ? 6.101 -6.562 -0.098 1.00 97.62 104 LEU A O 1
ATOM 861 N N . LEU A 1 105 ? 6.990 -4.503 -0.023 1.00 97.25 105 LEU A N 1
ATOM 862 C CA . LEU A 1 105 ? 8.104 -4.839 -0.909 1.00 97.25 105 LEU A CA 1
ATOM 863 C C . LEU A 1 105 ? 8.993 -5.939 -0.315 1.00 97.25 105 LEU A C 1
ATOM 865 O O . LEU A 1 105 ? 9.339 -6.883 -1.024 1.00 97.25 105 LEU A O 1
ATOM 869 N N . LEU A 1 106 ? 9.333 -5.856 0.974 1.00 96.00 106 LEU A N 1
ATOM 870 C CA . LEU A 1 106 ? 10.118 -6.890 1.654 1.00 96.00 106 LEU A CA 1
ATOM 871 C C . LEU A 1 106 ? 9.402 -8.248 1.661 1.00 96.00 106 LEU A C 1
ATOM 873 O O . LEU A 1 106 ? 10.010 -9.257 1.305 1.00 96.00 106 LEU A O 1
ATOM 877 N N . LEU A 1 107 ? 8.107 -8.267 1.989 1.00 95.31 107 LEU A N 1
ATOM 878 C CA . LEU A 1 107 ? 7.275 -9.474 1.969 1.00 95.31 107 LEU A CA 1
ATOM 879 C C . LEU A 1 107 ? 7.217 -10.107 0.573 1.00 95.31 107 LEU A C 1
ATOM 881 O O . LEU A 1 107 ? 7.275 -11.329 0.454 1.00 95.31 107 LEU A O 1
ATOM 885 N N . SER A 1 108 ? 7.185 -9.293 -0.488 1.00 93.94 108 SER A N 1
ATOM 886 C CA . SER A 1 108 ? 7.181 -9.795 -1.868 1.00 93.94 108 SER A CA 1
ATOM 887 C C . SER A 1 108 ? 8.441 -10.596 -2.236 1.00 93.94 108 SER A C 1
ATOM 889 O O . SER A 1 108 ? 8.391 -11.455 -3.119 1.00 93.94 108 SER A O 1
ATOM 891 N N . TYR A 1 109 ? 9.571 -10.359 -1.557 1.00 89.12 109 TYR A N 1
ATOM 892 C CA . TYR A 1 109 ? 10.774 -11.179 -1.725 1.00 89.12 109 TYR A CA 1
ATOM 893 C C . TYR A 1 109 ? 10.659 -12.514 -0.994 1.00 89.12 109 TYR A C 1
ATOM 895 O O . TYR A 1 109 ? 11.091 -13.536 -1.520 1.00 89.12 109 TYR A O 1
ATOM 903 N N . SER A 1 110 ? 10.054 -12.521 0.195 1.00 78.62 110 SER A N 1
ATOM 904 C CA . SER A 1 110 ? 9.870 -13.730 1.002 1.00 78.62 110 SER A CA 1
ATOM 905 C C . SER A 1 110 ? 8.913 -14.728 0.350 1.00 78.62 110 SER A C 1
ATOM 907 O O . SER A 1 110 ? 9.166 -15.928 0.413 1.00 78.62 110 SER A O 1
ATOM 909 N N . SER A 1 111 ? 7.874 -14.258 -0.347 1.00 59.44 111 SER A N 1
ATOM 910 C CA . SER A 1 111 ? 6.929 -15.128 -1.063 1.00 59.44 111 SER A CA 1
ATOM 911 C C . SER A 1 111 ? 7.575 -15.932 -2.202 1.00 59.44 111 SER A C 1
ATOM 913 O O . SER A 1 111 ? 7.053 -16.976 -2.581 1.00 59.44 111 SER A O 1
ATOM 915 N N . LYS A 1 112 ? 8.732 -15.501 -2.731 1.00 53.25 112 LYS A N 1
ATOM 916 C CA . LYS A 1 112 ? 9.508 -16.280 -3.716 1.00 53.25 112 LYS A CA 1
ATOM 917 C C . LYS A 1 112 ? 10.322 -17.414 -3.084 1.00 53.25 112 LYS A C 1
ATOM 919 O O . LYS A 1 112 ? 10.613 -18.384 -3.772 1.00 53.25 112 LYS A O 1
ATOM 924 N N . ASN A 1 113 ? 10.631 -17.333 -1.788 1.00 43.22 113 ASN A N 1
ATOM 925 C CA . ASN A 1 113 ? 11.409 -18.348 -1.066 1.00 43.22 113 ASN A CA 1
ATOM 926 C C . ASN A 1 113 ? 10.560 -19.522 -0.542 1.00 43.22 113 ASN A C 1
ATOM 928 O O . ASN A 1 113 ? 11.103 -20.411 0.103 1.00 43.22 113 ASN A O 1
ATOM 932 N N . GLN A 1 114 ? 9.244 -19.534 -0.784 1.00 40.56 114 GLN A N 1
ATOM 933 C CA . GLN A 1 114 ? 8.357 -20.649 -0.412 1.00 40.56 114 GLN A CA 1
ATOM 934 C C . GLN A 1 114 ? 7.954 -21.540 -1.600 1.00 40.56 114 GLN A C 1
ATOM 936 O O . GLN A 1 114 ? 7.211 -22.498 -1.416 1.00 40.56 114 GLN A O 1
ATOM 941 N N . LEU A 1 115 ? 8.433 -21.231 -2.810 1.00 37.47 115 LEU A N 1
ATOM 942 C CA . LEU A 1 115 ? 8.142 -21.972 -4.046 1.00 37.47 115 LEU A CA 1
ATOM 943 C C . LEU A 1 115 ? 9.418 -22.492 -4.744 1.00 37.47 115 LEU A C 1
ATOM 945 O O . LEU A 1 115 ? 9.382 -22.764 -5.943 1.00 37.47 115 LEU A O 1
ATOM 949 N N . GLN A 1 116 ? 10.534 -22.604 -4.014 1.00 33.16 116 GLN A N 1
ATOM 950 C CA . GLN A 1 116 ? 11.767 -23.259 -4.474 1.00 33.16 116 GLN A CA 1
ATOM 951 C C . GLN A 1 116 ? 11.968 -24.594 -3.767 1.00 33.16 116 GLN A C 1
ATOM 953 O O . GLN A 1 116 ? 11.775 -24.626 -2.531 1.00 33.16 116 GLN A O 1
#